Protein AF-A0A4P9X156-F1 (afdb_monomer_lite)

Foldseek 3Di:
DAEDADPLPDDPVNLVVCVVQQAAEEEEQEDPVVCVVRPDDHDPNHDYDDQHQDDPPPDPPPVVVCVLCVLVVPPPNSLVVNLVRSVVRCVVVLVVVVVVCVDPVVVVGPYYYYYNGRQRNVLSSVLVVCVVVVNDPVVSVVVSVVD

Structure (mmCIF, N/CA/C/O backbone):
data_AF-A0A4P9X156-F1
#
_entry.id   AF-A0A4P9X156-F1
#
loop_
_atom_site.group_PDB
_atom_site.id
_atom_site.type_symbol
_atom_site.label_atom_id
_atom_site.label_alt_id
_atom_site.label_comp_id
_atom_site.label_asym_id
_atom_site.label_entity_id
_atom_site.label_seq_id
_atom_site.pdbx_PDB_ins_code
_atom_site.Cartn_x
_atom_site.Cartn_y
_atom_site.Cartn_z
_atom_site.occupancy
_atom_site.B_iso_or_equiv
_atom_site.auth_seq_id
_atom_site.auth_comp_id
_atom_site.auth_asym_id
_atom_site.auth_atom_id
_atom_site.pdbx_PDB_model_num
ATOM 1 N N . LEU A 1 1 ? -5.522 -6.385 4.856 1.00 95.50 1 LEU A N 1
ATOM 2 C CA . LEU A 1 1 ? -4.581 -5.419 4.249 1.00 95.50 1 LEU A CA 1
ATOM 3 C C . LEU A 1 1 ? -5.257 -4.744 3.061 1.00 95.50 1 LEU A C 1
ATOM 5 O O . LEU A 1 1 ? -5.837 -5.444 2.243 1.00 95.50 1 LEU A O 1
ATOM 9 N N . TYR A 1 2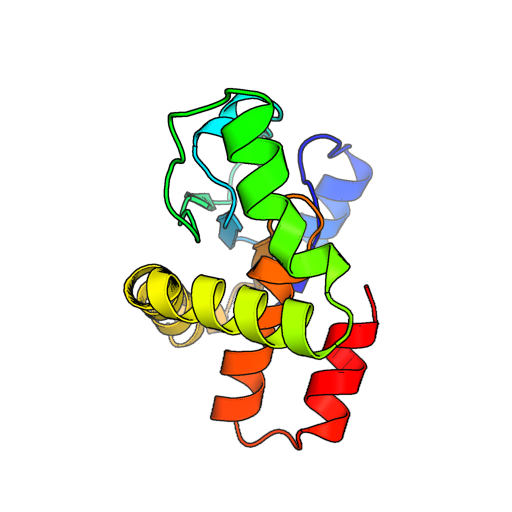 ? -5.187 -3.418 2.982 1.00 96.94 2 TYR A N 1
ATOM 10 C CA . TYR A 1 2 ? -5.667 -2.594 1.871 1.00 96.94 2 TYR A CA 1
ATOM 11 C C . TYR A 1 2 ? -4.526 -1.725 1.332 1.00 96.94 2 TYR A C 1
ATOM 13 O O . TYR A 1 2 ? -3.588 -1.409 2.065 1.00 96.94 2 TYR A O 1
ATOM 21 N N . ARG A 1 3 ? -4.625 -1.298 0.070 1.00 96.25 3 ARG A N 1
ATOM 22 C CA . ARG A 1 3 ? -3.711 -0.321 -0.533 1.00 96.25 3 ARG A CA 1
ATOM 23 C C . ARG A 1 3 ? -4.473 0.827 -1.182 1.00 96.25 3 ARG A C 1
ATOM 25 O O . ARG A 1 3 ? -5.593 0.624 -1.646 1.00 96.25 3 ARG A O 1
ATOM 32 N N . ALA A 1 4 ? -3.866 2.007 -1.223 1.00 95.38 4 ALA A N 1
ATOM 33 C CA . ALA A 1 4 ? -4.444 3.190 -1.856 1.00 95.38 4 ALA A CA 1
ATOM 34 C C . ALA A 1 4 ? -3.368 4.125 -2.431 1.00 95.38 4 ALA A C 1
ATOM 36 O O . ALA A 1 4 ? -2.172 3.956 -2.174 1.00 95.38 4 ALA A O 1
ATOM 37 N N . GLY A 1 5 ? -3.814 5.111 -3.213 1.00 94.00 5 GLY A N 1
ATOM 38 C CA . GLY A 1 5 ? -3.021 6.271 -3.616 1.00 94.00 5 GLY A CA 1
ATOM 39 C C . GLY A 1 5 ? -3.054 7.385 -2.572 1.00 94.00 5 GLY A C 1
ATOM 40 O O . GLY A 1 5 ? -3.020 7.130 -1.370 1.00 94.00 5 GLY A O 1
ATOM 41 N N . THR A 1 6 ? -3.106 8.634 -3.028 1.00 93.12 6 THR A N 1
ATOM 42 C CA . THR A 1 6 ? -3.212 9.788 -2.131 1.00 93.12 6 THR A CA 1
ATOM 43 C C . THR A 1 6 ? -4.484 9.740 -1.279 1.00 93.12 6 THR A C 1
ATOM 45 O O . THR A 1 6 ? -5.538 9.298 -1.731 1.00 93.12 6 THR A O 1
ATOM 48 N N . LEU A 1 7 ? -4.372 10.232 -0.046 1.00 95.88 7 LEU A N 1
ATOM 49 C CA . LEU A 1 7 ? -5.482 10.406 0.894 1.00 95.88 7 LEU A CA 1
ATOM 50 C C . LEU A 1 7 ? -5.800 11.892 1.139 1.00 95.88 7 LEU A C 1
ATOM 52 O O . LEU A 1 7 ? -6.593 12.229 2.011 1.00 95.88 7 LEU A O 1
ATOM 56 N N . SER A 1 8 ? -5.171 12.801 0.394 1.00 93.94 8 SER A N 1
ATOM 57 C CA . SER A 1 8 ? -5.363 14.250 0.561 1.00 93.94 8 SER A CA 1
ATOM 58 C C . SER A 1 8 ? -6.745 14.738 0.142 1.00 93.94 8 SER A C 1
ATOM 60 O O . SER A 1 8 ? -7.207 15.749 0.658 1.00 93.94 8 SER A O 1
ATOM 62 N N . ASP A 1 9 ? -7.420 13.982 -0.723 1.00 92.31 9 ASP A N 1
ATOM 63 C CA . ASP A 1 9 ? -8.744 14.310 -1.255 1.00 92.31 9 ASP A CA 1
ATOM 64 C C . ASP A 1 9 ? -9.846 13.448 -0.603 1.00 92.31 9 ASP A C 1
ATOM 66 O O . ASP A 1 9 ? -10.871 13.135 -1.212 1.00 92.31 9 ASP A O 1
ATOM 70 N N . LEU A 1 10 ? -9.621 13.000 0.640 1.00 93.81 10 LEU A N 1
ATOM 71 C CA . LEU A 1 10 ? -10.620 12.251 1.402 1.00 93.81 10 LEU A CA 1
ATOM 72 C C . LEU A 1 10 ? -11.861 13.115 1.653 1.00 93.81 10 LEU A C 1
ATOM 74 O O . LEU A 1 10 ? -11.779 14.233 2.156 1.00 93.81 10 LEU A O 1
ATOM 78 N N . ASP A 1 11 ? -13.024 12.540 1.362 1.00 94.44 11 ASP A N 1
ATOM 79 C CA . ASP A 1 11 ? -14.327 13.148 1.594 1.00 94.44 11 ASP A CA 1
ATOM 80 C C . ASP A 1 11 ? -15.104 12.312 2.635 1.00 94.44 11 ASP A C 1
ATOM 82 O O . ASP A 1 11 ? -14.649 11.234 3.046 1.00 94.44 11 ASP A O 1
ATOM 86 N N . PRO A 1 12 ? -16.282 12.764 3.096 1.00 95.19 12 PRO A N 1
ATOM 87 C CA . PRO A 1 12 ? -17.065 12.012 4.073 1.00 95.19 12 PRO A CA 1
ATOM 88 C C . PRO A 1 12 ? -17.437 10.584 3.637 1.00 95.19 12 PRO A C 1
ATOM 90 O O . PRO A 1 12 ? -17.512 9.694 4.488 1.00 95.19 12 PRO A O 1
ATOM 93 N N . ALA A 1 13 ? -17.644 10.337 2.340 1.00 95.31 13 ALA A N 1
ATOM 94 C CA . ALA A 1 13 ? -17.962 9.011 1.817 1.00 95.31 13 ALA A CA 1
ATOM 95 C C . ALA A 1 13 ? -16.731 8.092 1.852 1.00 95.31 13 ALA A C 1
ATOM 97 O O . ALA A 1 13 ? -16.834 6.940 2.286 1.00 95.31 13 ALA A O 1
ATOM 98 N N . HIS A 1 14 ? -15.553 8.608 1.495 1.00 94.75 14 HIS A N 1
ATOM 99 C CA . HIS A 1 14 ? -14.283 7.902 1.640 1.00 94.75 14 HIS A CA 1
ATOM 100 C C . HIS A 1 14 ? -14.015 7.536 3.106 1.00 94.75 14 HIS A C 1
ATOM 102 O O . HIS A 1 14 ? -13.684 6.390 3.413 1.00 94.75 14 HIS A O 1
ATOM 108 N N . LEU A 1 15 ? -14.236 8.463 4.042 1.00 94.25 15 LEU A N 1
ATOM 109 C CA . LEU A 1 15 ? -14.063 8.197 5.474 1.00 94.25 15 LEU A CA 1
ATOM 110 C C . LEU A 1 15 ? -15.037 7.133 5.998 1.00 94.25 15 LEU A C 1
ATOM 112 O O . LEU A 1 15 ? -14.650 6.272 6.791 1.00 94.25 15 LEU A O 1
ATOM 116 N N . ALA A 1 16 ? -16.294 7.155 5.545 1.00 94.50 16 ALA A N 1
ATOM 117 C CA . ALA A 1 16 ? -17.263 6.109 5.865 1.00 94.50 16 ALA A CA 1
ATOM 118 C C . ALA A 1 16 ? -16.810 4.739 5.329 1.00 94.50 16 ALA A C 1
ATOM 120 O O . ALA A 1 16 ? -16.942 3.728 6.019 1.00 94.50 16 ALA A O 1
ATOM 121 N N . HIS A 1 17 ? -16.211 4.709 4.138 1.00 94.50 17 HIS A N 1
ATOM 122 C CA . HIS A 1 17 ? -15.682 3.495 3.525 1.00 94.50 17 HIS A CA 1
ATOM 123 C C . HIS A 1 17 ? -14.506 2.894 4.306 1.00 94.50 17 HIS A C 1
ATOM 125 O O . HIS A 1 17 ? -14.452 1.671 4.475 1.00 94.50 17 HIS A O 1
ATOM 131 N N . LEU A 1 18 ? -13.596 3.740 4.808 1.00 95.62 18 LEU A N 1
ATOM 132 C CA . LEU A 1 18 ? -12.489 3.319 5.671 1.00 95.62 18 LEU A CA 1
ATOM 133 C C . LEU A 1 18 ? -13.009 2.720 6.985 1.00 95.62 18 LEU A C 1
ATOM 135 O O . LEU A 1 18 ? -12.615 1.614 7.357 1.00 95.62 18 LEU A O 1
ATOM 139 N N . ARG A 1 19 ? -13.964 3.398 7.639 1.00 95.00 19 ARG A N 1
ATOM 140 C CA . ARG A 1 19 ? -14.601 2.909 8.875 1.00 95.00 19 ARG A CA 1
ATOM 141 C C . ARG A 1 19 ? -15.321 1.582 8.672 1.00 95.00 19 ARG A C 1
ATOM 143 O O . ARG A 1 19 ? -15.147 0.667 9.466 1.00 95.00 19 ARG A O 1
ATOM 150 N N . HIS A 1 20 ? -16.097 1.452 7.596 1.00 95.62 20 HIS A N 1
ATOM 151 C CA . HIS A 1 20 ? -16.838 0.225 7.298 1.00 95.62 20 HIS A CA 1
ATOM 152 C C . HIS A 1 20 ? -15.917 -0.990 7.099 1.00 95.62 20 HIS A C 1
ATOM 154 O O . HIS A 1 20 ? -16.293 -2.112 7.421 1.00 95.62 20 HIS A O 1
ATOM 160 N N . ARG A 1 21 ? -14.692 -0.770 6.607 1.00 95.75 21 ARG A N 1
ATOM 161 C CA . ARG A 1 21 ? -13.661 -1.809 6.451 1.00 95.75 21 ARG A CA 1
ATOM 162 C C . ARG A 1 21 ? -12.855 -2.073 7.715 1.00 95.75 21 ARG A C 1
ATOM 164 O O . ARG A 1 21 ? -11.915 -2.863 7.656 1.00 95.75 21 ARG A O 1
ATOM 171 N N . ASN A 1 22 ? -13.206 -1.417 8.822 1.00 96.25 22 ASN A N 1
ATOM 172 C CA . ASN A 1 22 ? -12.467 -1.463 10.075 1.00 96.25 22 ASN A CA 1
ATOM 173 C C . ASN A 1 22 ? -10.988 -1.070 9.888 1.00 96.25 22 ASN A C 1
ATOM 175 O O . ASN A 1 22 ? -10.099 -1.652 10.506 1.00 96.25 22 ASN A O 1
ATOM 179 N N . ILE A 1 23 ? -10.710 -0.125 8.977 1.00 97.62 23 ILE A N 1
ATOM 180 C CA . ILE A 1 23 ? -9.351 0.380 8.762 1.00 97.62 23 ILE A CA 1
ATOM 181 C C . ILE A 1 23 ? -9.007 1.299 9.927 1.00 97.62 23 ILE A C 1
ATOM 183 O O . ILE A 1 23 ? -9.607 2.359 10.073 1.00 97.62 23 ILE A O 1
ATOM 187 N N . VAL A 1 24 ? -8.042 0.875 10.738 1.00 97.81 24 VAL A N 1
ATOM 188 C CA . VAL A 1 24 ? -7.578 1.599 11.930 1.00 97.81 24 VAL A CA 1
ATOM 189 C C . VAL A 1 24 ? -6.175 2.141 11.707 1.00 97.81 24 VAL A C 1
ATOM 191 O O . VAL A 1 24 ? -5.895 3.277 12.073 1.00 97.81 24 VAL A O 1
ATOM 194 N N . HIS A 1 25 ? -5.300 1.379 11.051 1.00 98.00 25 HIS A N 1
ATOM 195 C CA . HIS A 1 25 ? -3.910 1.780 10.843 1.00 98.00 25 HIS A CA 1
ATOM 196 C C . HIS A 1 25 ? -3.652 2.160 9.389 1.00 98.00 25 HIS A C 1
ATOM 198 O O . HIS A 1 25 ? -3.909 1.374 8.475 1.00 98.00 25 HIS A O 1
ATOM 204 N N . VAL A 1 26 ? -3.109 3.356 9.180 1.00 97.88 26 VAL A N 1
ATOM 205 C CA . VAL A 1 26 ? -2.745 3.890 7.866 1.00 97.88 26 VAL A CA 1
ATOM 206 C C . VAL A 1 26 ? -1.238 4.096 7.818 1.00 97.88 26 VAL A C 1
ATOM 208 O O . VAL A 1 26 ? -0.705 4.928 8.539 1.00 97.88 26 VAL A O 1
ATOM 211 N N . PHE A 1 27 ? -0.545 3.349 6.968 1.00 97.56 27 PHE A N 1
ATOM 212 C CA . PHE A 1 27 ? 0.894 3.466 6.756 1.00 97.56 27 PHE A CA 1
ATOM 213 C C . PHE A 1 27 ? 1.171 4.353 5.543 1.00 97.56 27 PHE A C 1
ATOM 215 O O . PHE A 1 27 ? 0.847 3.987 4.408 1.00 97.56 27 PHE A O 1
ATOM 222 N N . ASP A 1 28 ? 1.766 5.517 5.792 1.00 96.69 28 ASP A N 1
ATOM 223 C CA . ASP A 1 28 ? 2.107 6.510 4.775 1.00 96.69 28 ASP A CA 1
ATOM 224 C C . ASP A 1 28 ? 3.580 6.377 4.379 1.00 96.69 28 ASP A C 1
ATOM 226 O O . ASP A 1 28 ? 4.476 6.702 5.159 1.00 96.69 28 ASP A O 1
ATOM 230 N N . LEU A 1 29 ? 3.823 5.898 3.156 1.00 94.94 29 LEU A N 1
ATOM 231 C CA . LEU A 1 29 ? 5.164 5.694 2.598 1.00 94.94 29 LEU A CA 1
ATOM 232 C C . LEU A 1 29 ? 5.728 6.941 1.899 1.00 94.94 29 LEU A C 1
ATOM 234 O O . LEU A 1 29 ? 6.796 6.880 1.277 1.00 94.94 29 LEU A O 1
ATOM 238 N N . ARG A 1 30 ? 4.988 8.054 1.900 1.00 93.25 30 ARG A N 1
ATOM 239 C CA . ARG A 1 30 ? 5.413 9.305 1.268 1.00 93.25 30 ARG A CA 1
ATOM 240 C C . ARG A 1 30 ? 6.586 9.925 2.025 1.00 93.25 30 ARG A C 1
ATOM 242 O O . ARG A 1 30 ? 6.709 9.779 3.235 1.00 93.25 30 ARG A O 1
ATOM 249 N N . SER A 1 31 ? 7.432 10.662 1.313 1.00 89.25 31 SER A N 1
ATOM 250 C CA . SER A 1 31 ? 8.449 11.520 1.940 1.00 89.25 31 SER A CA 1
ATOM 251 C C . SER A 1 31 ? 7.793 12.603 2.804 1.00 89.25 31 SER A C 1
ATOM 253 O O . SER A 1 31 ? 6.643 12.986 2.554 1.00 89.25 31 SER A O 1
ATOM 255 N N . ALA A 1 32 ? 8.523 13.166 3.772 1.00 88.94 32 ALA A N 1
ATOM 256 C CA . ALA A 1 32 ? 8.012 14.277 4.584 1.00 88.94 32 ALA A CA 1
ATOM 257 C C . ALA A 1 32 ? 7.574 15.468 3.707 1.00 88.94 32 ALA A C 1
ATOM 259 O O . ALA A 1 32 ? 6.569 16.134 3.973 1.00 88.94 32 ALA A O 1
ATOM 260 N N . ARG A 1 33 ? 8.278 15.687 2.590 1.00 84.81 33 ARG A N 1
ATOM 261 C CA . ARG A 1 33 ? 7.939 16.698 1.580 1.00 84.81 33 ARG A CA 1
ATOM 262 C C . ARG A 1 33 ? 6.580 16.458 0.928 1.00 84.81 33 ARG A C 1
ATOM 264 O O . ARG A 1 33 ? 5.789 17.390 0.783 1.00 84.81 33 ARG A O 1
ATOM 271 N N . GLU A 1 34 ? 6.311 15.231 0.497 1.00 90.19 34 GLU A N 1
ATOM 272 C CA . GLU A 1 34 ? 5.034 14.873 -0.124 1.00 90.19 34 GLU A CA 1
ATOM 273 C C . GLU A 1 34 ? 3.869 15.023 0.858 1.00 90.19 34 GLU A C 1
ATOM 275 O O . GLU A 1 34 ? 2.827 15.550 0.466 1.00 90.19 34 GLU A O 1
ATOM 280 N N . VAL A 1 35 ? 4.070 14.643 2.127 1.00 92.81 35 VAL A N 1
ATOM 281 C CA . VAL A 1 35 ? 3.091 14.854 3.206 1.00 92.81 35 VAL A CA 1
ATOM 282 C C . VAL A 1 35 ? 2.816 16.344 3.409 1.00 92.81 35 VAL A C 1
ATOM 284 O O . VAL A 1 35 ? 1.659 16.749 3.460 1.00 92.81 35 VAL A O 1
ATOM 287 N N . LYS A 1 36 ? 3.858 17.187 3.453 1.00 91.25 36 LYS A N 1
ATOM 288 C CA . LYS A 1 36 ? 3.705 18.643 3.607 1.00 91.25 36 LYS A CA 1
ATOM 289 C C . LYS A 1 36 ? 2.969 19.289 2.430 1.00 91.25 36 LYS A C 1
ATOM 291 O O . LYS A 1 36 ? 2.192 20.216 2.633 1.00 91.25 36 LYS A O 1
ATOM 296 N N . ARG A 1 37 ? 3.224 18.827 1.201 1.00 90.56 37 ARG A N 1
ATOM 297 C CA . ARG A 1 37 ? 2.583 19.359 -0.015 1.00 90.56 37 ARG A CA 1
ATOM 298 C C . ARG A 1 37 ? 1.108 18.970 -0.112 1.00 90.56 37 ARG A C 1
ATOM 300 O O . ARG A 1 37 ? 0.318 19.746 -0.634 1.00 90.56 37 ARG A O 1
ATOM 307 N N . ALA A 1 38 ? 0.766 17.771 0.343 1.00 93.25 38 ALA A N 1
ATOM 308 C CA . ALA A 1 38 ? -0.579 17.225 0.268 1.00 93.25 38 ALA A CA 1
ATOM 309 C C . ALA A 1 38 ? -0.906 16.521 1.601 1.00 93.25 38 ALA A C 1
ATOM 311 O O . ALA A 1 38 ? -0.813 15.290 1.704 1.00 93.25 38 ALA A O 1
ATOM 312 N N . PRO A 1 39 ? -1.233 17.282 2.659 1.00 95.50 39 PRO A N 1
ATOM 313 C CA . PRO A 1 39 ? -1.583 16.698 3.946 1.00 95.50 39 PRO A CA 1
ATOM 314 C C . PRO A 1 39 ? -2.943 15.996 3.866 1.00 95.50 39 PRO A C 1
ATOM 316 O O . PRO A 1 39 ? -3.713 16.204 2.930 1.00 95.50 39 PRO A O 1
ATOM 319 N N . TYR A 1 40 ? -3.235 15.154 4.850 1.00 95.75 40 TYR A N 1
ATOM 320 C CA . TYR A 1 40 ? -4.574 14.624 5.090 1.00 95.75 40 TYR A CA 1
ATOM 321 C C . TYR A 1 40 ? -4.807 14.504 6.592 1.00 95.75 40 TYR A C 1
ATOM 323 O O . TYR A 1 40 ? -3.871 14.578 7.391 1.00 95.75 40 TYR A O 1
ATOM 331 N N . THR A 1 41 ? -6.062 14.318 6.984 1.00 94.25 41 THR A N 1
ATOM 332 C CA . THR A 1 41 ? -6.439 14.095 8.380 1.00 94.25 41 THR A CA 1
ATOM 333 C C . THR A 1 41 ? -7.291 12.844 8.468 1.00 94.25 41 THR A C 1
ATOM 335 O O . THR A 1 41 ? -8.172 12.624 7.639 1.00 94.25 41 THR A O 1
ATOM 338 N N . LEU A 1 42 ? -7.010 12.017 9.471 1.00 94.12 42 LEU A N 1
ATOM 339 C CA . LEU A 1 42 ? -7.814 10.845 9.780 1.00 94.12 42 LEU A CA 1
ATOM 340 C C . LEU A 1 42 ? -8.778 11.165 10.924 1.00 94.12 42 LEU A C 1
ATOM 342 O O . LEU A 1 42 ? -8.452 11.976 11.793 1.00 94.12 42 LEU A O 1
ATOM 346 N N . PRO A 1 43 ? -9.970 10.554 10.931 1.00 91.56 43 PRO A N 1
ATOM 347 C CA . PRO A 1 43 ? -10.895 10.692 12.040 1.00 91.56 43 PRO A CA 1
ATOM 348 C C . PRO A 1 43 ? -10.357 10.020 13.308 1.00 91.56 43 PRO A C 1
ATOM 350 O O . PRO A 1 43 ? -9.469 9.170 13.259 1.00 91.56 43 PRO A O 1
ATOM 353 N N . GLU A 1 44 ? -10.968 10.358 14.441 1.00 92.94 44 GLU A N 1
ATOM 354 C CA . GLU A 1 44 ? -10.717 9.684 15.714 1.00 92.94 44 GLU A CA 1
ATOM 355 C C . GLU A 1 44 ? -10.878 8.159 15.592 1.00 92.94 44 GLU A C 1
ATOM 357 O O . GLU A 1 44 ? -11.757 7.662 14.879 1.00 92.94 44 GLU A O 1
ATOM 362 N N . GLY A 1 45 ? -10.001 7.427 16.282 1.00 92.88 45 GLY A N 1
ATOM 363 C CA . GLY A 1 45 ? -9.933 5.968 16.233 1.00 92.88 45 GLY A CA 1
ATOM 364 C C . GLY A 1 45 ? -9.094 5.408 15.082 1.00 92.88 45 GLY A C 1
ATOM 365 O O . GLY A 1 45 ? -8.923 4.197 15.020 1.00 92.88 45 GLY A O 1
ATOM 366 N N . MET A 1 46 ? -8.551 6.250 14.196 1.00 96.56 46 MET A N 1
ATOM 367 C CA . MET A 1 46 ? -7.560 5.849 13.192 1.00 96.56 46 MET A CA 1
ATOM 368 C C . MET A 1 46 ? -6.189 6.456 13.504 1.00 96.56 46 MET A C 1
ATOM 370 O O . MET A 1 46 ? -6.087 7.582 13.988 1.00 96.56 46 MET A O 1
ATOM 374 N N . VAL A 1 47 ? -5.126 5.719 13.189 1.00 96.44 47 VAL A N 1
ATOM 375 C CA . VAL A 1 47 ? -3.736 6.098 13.457 1.00 96.44 47 VAL A CA 1
ATOM 376 C C . VAL A 1 47 ? -2.947 6.107 12.153 1.00 96.44 47 VAL A C 1
ATOM 378 O O . VAL A 1 47 ? -2.890 5.099 11.445 1.00 96.44 47 VAL A O 1
ATOM 381 N N . ALA A 1 48 ? -2.319 7.245 11.852 1.00 96.38 48 ALA A N 1
ATOM 382 C CA . ALA A 1 48 ? -1.364 7.366 10.758 1.00 96.38 48 ALA A CA 1
ATOM 383 C C . ALA A 1 48 ? 0.055 7.052 11.256 1.00 96.38 48 ALA A C 1
ATOM 385 O O . ALA A 1 48 ? 0.553 7.693 12.180 1.00 96.38 48 ALA A O 1
ATOM 386 N N . HIS A 1 49 ? 0.712 6.099 10.605 1.00 95.94 49 HIS A N 1
ATOM 387 C CA . HIS A 1 49 ? 2.117 5.756 10.788 1.00 95.94 49 HIS A CA 1
ATOM 388 C C . HIS A 1 49 ? 2.897 6.296 9.594 1.00 95.94 49 HIS A C 1
ATOM 390 O O . HIS A 1 49 ? 2.794 5.766 8.485 1.00 95.94 49 HIS A O 1
ATOM 396 N N . HIS A 1 50 ? 3.656 7.372 9.793 1.00 94.75 50 HIS A N 1
ATOM 397 C CA . HIS A 1 50 ? 4.499 7.926 8.734 1.00 94.75 50 HIS A CA 1
ATOM 398 C C . HIS A 1 50 ? 5.822 7.160 8.673 1.00 94.75 50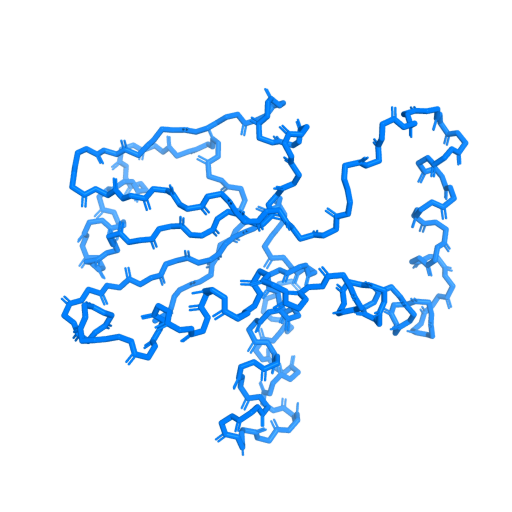 HIS A C 1
ATOM 400 O O . HIS A 1 50 ? 6.669 7.312 9.549 1.00 94.75 50 HIS A O 1
ATOM 406 N N . LEU A 1 51 ? 5.978 6.322 7.646 1.00 92.50 51 LEU A N 1
ATOM 407 C CA . LEU A 1 51 ? 7.175 5.518 7.398 1.00 92.50 51 LEU A CA 1
ATOM 408 C C . LEU A 1 51 ? 7.715 5.844 5.998 1.00 92.50 51 LEU A C 1
ATOM 410 O O . LEU A 1 51 ? 7.459 5.092 5.052 1.00 92.50 51 LEU A O 1
ATOM 414 N N . PRO A 1 52 ? 8.422 6.973 5.821 1.00 88.69 52 PRO A N 1
ATOM 415 C CA . PRO A 1 52 ? 8.902 7.382 4.509 1.00 88.69 52 PRO A CA 1
ATOM 416 C C . PRO A 1 52 ? 9.741 6.269 3.872 1.00 88.69 52 PRO A C 1
ATOM 418 O O . PRO A 1 52 ? 10.616 5.674 4.506 1.00 88.69 52 PRO A O 1
ATOM 421 N N . ASN A 1 53 ? 9.437 5.953 2.613 1.00 79.25 53 ASN A N 1
ATOM 422 C CA . ASN A 1 53 ? 10.183 4.971 1.840 1.00 79.25 53 ASN A CA 1
ATOM 423 C C . ASN A 1 53 ? 10.883 5.657 0.661 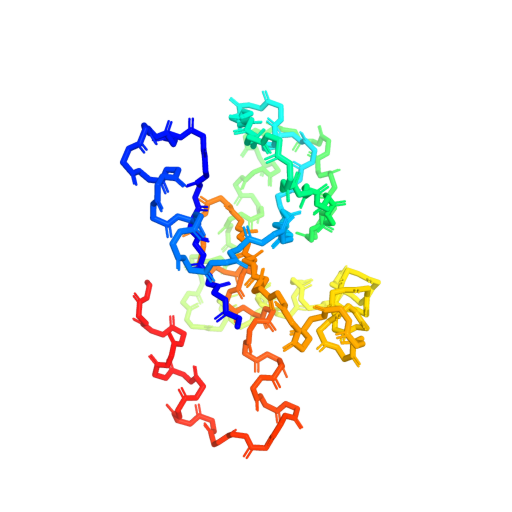1.00 79.25 53 ASN A C 1
ATOM 425 O O . ASN A 1 53 ? 10.221 6.114 -0.276 1.00 79.25 53 ASN A O 1
ATOM 429 N N . GLY A 1 54 ? 12.213 5.714 0.723 1.00 66.50 54 GLY A N 1
ATOM 430 C CA . GLY A 1 54 ? 13.043 6.597 -0.096 1.00 66.50 54 GLY A CA 1
ATOM 431 C C . GLY A 1 54 ? 13.458 7.836 0.696 1.00 66.50 54 GLY A C 1
ATOM 432 O O . GLY A 1 54 ? 12.688 8.334 1.515 1.00 66.50 54 GLY A O 1
ATOM 433 N N . GLY A 1 55 ? 14.700 8.282 0.497 1.00 59.44 55 GLY A N 1
ATOM 434 C CA . GLY A 1 55 ? 15.258 9.422 1.222 1.00 59.44 55 GLY A CA 1
ATOM 435 C C . GLY A 1 55 ? 14.460 10.707 1.002 1.00 59.44 55 GLY A C 1
ATOM 436 O O . GLY A 1 55 ? 13.797 10.882 -0.025 1.00 59.44 55 GLY A O 1
ATOM 437 N N . ASP A 1 56 ? 14.545 11.617 1.968 1.00 56.09 56 ASP A N 1
ATOM 438 C CA . ASP A 1 56 ? 14.172 13.008 1.752 1.00 56.09 56 ASP A CA 1
ATOM 439 C C . ASP A 1 56 ? 15.233 13.620 0.820 1.00 56.09 56 ASP A C 1
ATOM 441 O O . ASP A 1 56 ? 16.274 14.093 1.265 1.00 56.09 56 ASP A O 1
ATOM 445 N N . ASP A 1 57 ? 15.029 13.526 -0.498 1.00 56.75 57 ASP A N 1
ATOM 446 C CA . ASP A 1 57 ? 15.842 14.291 -1.450 1.00 56.75 57 ASP A CA 1
ATOM 447 C C . ASP A 1 57 ? 15.556 15.782 -1.215 1.00 56.75 57 ASP A C 1
ATOM 449 O O . ASP A 1 57 ? 14.542 16.324 -1.674 1.00 56.75 57 ASP A O 1
ATOM 453 N N . ASP A 1 58 ? 16.445 16.428 -0.460 1.00 55.81 58 ASP A N 1
ATOM 454 C CA . ASP A 1 58 ? 16.415 17.865 -0.173 1.00 55.81 58 ASP A CA 1
ATOM 455 C C . ASP A 1 58 ? 16.768 18.712 -1.414 1.00 55.81 58 ASP A C 1
ATOM 457 O O . ASP A 1 58 ? 16.417 19.894 -1.483 1.00 55.81 58 ASP A O 1
ATOM 461 N N . ASP A 1 59 ? 17.420 18.124 -2.428 1.00 64.06 59 ASP A N 1
ATOM 462 C CA . ASP A 1 59 ? 17.737 18.802 -3.691 1.00 64.06 59 ASP A CA 1
ATOM 463 C C . ASP A 1 59 ? 16.556 18.735 -4.671 1.00 64.06 59 ASP A C 1
ATOM 465 O O . ASP A 1 59 ? 16.299 17.739 -5.350 1.00 64.06 59 ASP A O 1
ATOM 469 N N . LEU A 1 60 ? 15.829 19.850 -4.745 1.00 61.69 60 LEU A N 1
ATOM 470 C CA . LEU A 1 60 ? 14.676 20.040 -5.625 1.00 61.69 60 LEU A CA 1
ATOM 471 C C . LEU A 1 60 ? 15.023 20.734 -6.936 1.00 61.69 60 LEU A C 1
ATOM 473 O O . LEU A 1 60 ? 14.120 21.215 -7.632 1.00 61.69 60 LEU A O 1
ATOM 477 N N . SER A 1 61 ? 16.307 20.824 -7.281 1.00 73.25 61 SER A N 1
ATOM 478 C CA . SER A 1 61 ? 16.686 21.366 -8.572 1.00 73.25 61 SER A CA 1
ATOM 479 C C . SER A 1 61 ? 15.990 20.560 -9.682 1.00 73.25 61 SER A C 1
ATOM 481 O O . SER A 1 61 ? 15.894 19.329 -9.605 1.00 73.25 61 SER A O 1
ATOM 483 N N . PRO A 1 62 ? 15.502 21.220 -10.750 1.00 73.25 62 PRO A N 1
ATOM 484 C CA . PRO A 1 62 ? 14.936 20.522 -11.904 1.00 73.25 62 PRO A CA 1
ATOM 485 C C . PRO A 1 62 ? 15.862 19.423 -12.437 1.00 73.25 62 PRO A C 1
ATOM 487 O O . PRO A 1 62 ? 15.397 18.419 -12.966 1.00 73.25 62 PRO A O 1
ATOM 490 N N . LEU A 1 63 ? 17.173 19.602 -12.252 1.00 75.69 63 LEU A N 1
ATOM 491 C CA . LEU A 1 63 ? 18.199 18.639 -12.607 1.00 75.69 63 LEU A CA 1
ATOM 492 C C . LEU A 1 63 ? 18.165 17.381 -11.726 1.00 75.69 63 LEU A C 1
ATOM 494 O O . LEU A 1 63 ? 18.127 16.286 -12.282 1.00 75.69 63 LEU A O 1
ATOM 498 N N . ALA A 1 64 ? 18.147 17.511 -10.397 1.00 70.94 64 ALA A N 1
ATOM 499 C CA . ALA A 1 64 ? 18.060 16.370 -9.481 1.00 70.94 64 ALA A CA 1
ATOM 500 C C . ALA A 1 64 ? 16.761 15.578 -9.696 1.00 70.94 64 ALA A C 1
ATOM 502 O O . ALA A 1 64 ? 16.777 14.351 -9.807 1.00 70.94 64 ALA A O 1
ATOM 503 N N . LEU A 1 65 ? 15.642 16.283 -9.889 1.00 69.81 65 LEU A N 1
ATOM 504 C CA . LEU A 1 65 ? 14.354 15.659 -10.184 1.00 69.81 65 LEU A CA 1
ATOM 505 C C . LEU A 1 65 ? 14.346 14.953 -11.550 1.00 69.81 65 LEU A C 1
ATOM 507 O O . LEU A 1 65 ? 13.850 13.836 -11.686 1.00 69.81 65 LEU A O 1
ATOM 511 N N . ALA A 1 66 ? 14.923 15.576 -12.579 1.00 74.31 66 ALA A N 1
ATOM 512 C CA . ALA A 1 66 ? 15.066 14.937 -13.882 1.00 74.31 66 ALA A CA 1
ATOM 513 C C . ALA A 1 66 ? 15.962 13.695 -13.798 1.00 74.31 66 ALA A C 1
ATOM 515 O O . ALA A 1 66 ? 15.673 12.695 -14.448 1.00 74.31 66 ALA A O 1
ATOM 516 N N . GLN A 1 67 ? 17.026 13.730 -12.992 1.00 73.44 67 GLN A N 1
ATOM 517 C CA . GLN A 1 67 ? 17.919 12.592 -12.783 1.00 73.44 67 GLN A CA 1
ATOM 518 C C . GLN A 1 67 ? 17.227 11.435 -12.058 1.00 73.44 67 GLN A C 1
ATOM 520 O O . GLN A 1 67 ? 17.377 10.294 -12.504 1.00 73.44 67 GLN A O 1
ATOM 525 N N . SER A 1 68 ? 16.439 11.712 -11.014 1.00 71.12 68 SER A N 1
ATOM 526 C CA . SER A 1 68 ? 15.699 10.677 -10.282 1.00 71.12 68 SER A CA 1
ATOM 527 C C . SER A 1 68 ? 14.616 10.029 -11.145 1.00 71.12 68 SER A C 1
ATOM 529 O O . SER A 1 68 ? 14.447 8.813 -11.098 1.00 71.12 68 SER A O 1
ATOM 531 N N . TYR A 1 69 ? 13.958 10.789 -12.030 1.00 77.12 69 TYR A N 1
ATOM 532 C CA . TYR A 1 69 ? 12.988 10.221 -12.972 1.00 77.12 69 TYR A CA 1
ATOM 533 C C . TYR A 1 69 ? 13.602 9.610 -14.236 1.00 77.12 69 TYR A C 1
ATOM 535 O O . TYR A 1 69 ? 12.961 8.784 -14.889 1.00 77.12 69 TYR A O 1
ATOM 543 N N . ARG A 1 70 ? 14.852 9.946 -14.580 1.00 82.81 70 ARG A N 1
ATOM 544 C CA . ARG A 1 70 ? 15.534 9.431 -15.782 1.00 82.81 70 ARG A CA 1
ATOM 545 C C . ARG A 1 70 ? 15.616 7.911 -15.804 1.00 82.81 70 ARG A C 1
ATOM 547 O O . ARG A 1 70 ? 15.662 7.318 -16.875 1.00 82.81 70 ARG A O 1
ATOM 554 N N . VAL A 1 71 ? 15.654 7.265 -14.642 1.00 82.94 71 VAL A N 1
ATOM 555 C CA . VAL A 1 71 ? 15.694 5.803 -14.573 1.00 82.94 71 VAL A CA 1
ATOM 556 C C . VAL A 1 71 ? 14.423 5.179 -15.168 1.00 82.94 71 VAL A C 1
ATOM 558 O O . VAL A 1 71 ? 14.516 4.174 -15.863 1.00 82.94 71 VAL A O 1
ATOM 561 N N . PHE A 1 72 ? 13.261 5.821 -15.019 1.00 83.06 72 PHE A N 1
ATOM 562 C CA . PHE A 1 72 ? 11.981 5.327 -15.536 1.00 83.06 72 PHE A CA 1
ATOM 563 C C . PHE A 1 72 ? 11.818 5.504 -17.052 1.00 83.06 72 PHE A C 1
ATOM 565 O O . PHE A 1 72 ? 10.955 4.872 -17.655 1.00 83.06 72 PHE A O 1
ATOM 572 N N . THR A 1 73 ? 12.660 6.312 -17.704 1.00 87.56 73 THR A N 1
ATOM 573 C CA . THR A 1 73 ? 12.617 6.497 -19.166 1.00 87.56 73 THR A CA 1
ATOM 574 C C . THR A 1 73 ? 13.451 5.462 -19.928 1.00 87.56 73 THR A C 1
ATOM 576 O O . THR A 1 73 ? 13.471 5.458 -21.155 1.00 87.56 73 THR A O 1
ATOM 579 N N . GLN A 1 74 ? 14.117 4.543 -19.220 1.00 89.00 74 GLN A N 1
ATOM 580 C CA . GLN A 1 74 ? 15.044 3.551 -19.786 1.00 89.00 74 GLN A CA 1
ATOM 581 C C . GLN A 1 74 ? 14.372 2.193 -20.064 1.00 89.00 74 GLN A C 1
ATOM 583 O O . GLN A 1 74 ? 15.027 1.147 -20.042 1.00 89.00 74 GLN A O 1
ATOM 588 N N . GLY A 1 75 ? 13.056 2.201 -20.295 1.00 91.12 75 GLY A N 1
ATOM 589 C CA . GLY A 1 75 ? 12.259 0.999 -20.536 1.00 91.12 75 GLY A CA 1
ATOM 590 C C . GLY A 1 75 ? 12.221 0.043 -19.333 1.00 91.12 75 GLY A C 1
ATOM 591 O O . GLY A 1 75 ? 12.511 0.455 -18.207 1.00 91.12 75 GLY A O 1
ATOM 592 N N . PRO A 1 76 ? 11.895 -1.246 -19.549 1.00 90.50 76 PRO A N 1
ATOM 593 C CA . PRO A 1 76 ? 11.711 -2.218 -18.466 1.00 90.50 76 PRO A CA 1
ATOM 594 C C . PRO A 1 76 ? 12.909 -2.338 -17.514 1.00 90.50 76 PRO A C 1
ATOM 596 O O . PRO A 1 76 ? 12.739 -2.359 -16.299 1.00 90.50 76 PRO A O 1
ATOM 599 N N . ALA A 1 77 ? 14.137 -2.329 -18.045 1.00 90.25 77 ALA A N 1
ATOM 600 C CA . ALA A 1 77 ? 15.349 -2.396 -17.226 1.00 90.25 77 ALA A CA 1
ATOM 601 C C . ALA A 1 77 ? 15.518 -1.169 -16.311 1.00 90.25 77 ALA A C 1
ATOM 603 O O . ALA A 1 77 ? 16.095 -1.271 -15.228 1.00 90.25 77 ALA A O 1
ATOM 604 N N . GLY A 1 78 ? 15.018 -0.011 -16.747 1.00 90.31 78 GLY A N 1
ATOM 605 C CA . GLY A 1 78 ? 14.933 1.197 -15.940 1.00 90.31 78 GLY A CA 1
ATOM 606 C C . GLY A 1 78 ? 14.017 1.024 -14.732 1.00 90.31 78 GLY A C 1
ATOM 607 O O . GLY A 1 78 ? 14.442 1.232 -13.599 1.00 90.31 78 GLY A O 1
ATOM 608 N N . PHE A 1 79 ? 12.799 0.533 -14.957 1.00 88.75 79 PHE A N 1
ATOM 609 C CA . PHE A 1 79 ? 11.863 0.211 -13.875 1.00 88.75 79 PHE A CA 1
ATOM 610 C C . PHE A 1 79 ? 12.446 -0.802 -12.886 1.00 88.75 79 PHE A C 1
ATOM 612 O O . PHE A 1 79 ? 12.371 -0.580 -11.680 1.00 88.75 79 PHE A O 1
ATOM 619 N N . CYS A 1 80 ? 13.109 -1.861 -13.367 1.00 90.19 80 CYS A N 1
ATOM 620 C CA . CYS A 1 80 ? 13.785 -2.816 -12.484 1.0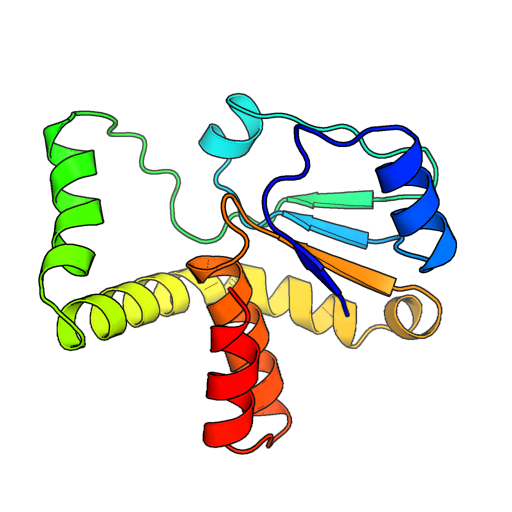0 90.19 80 CYS A CA 1
ATOM 621 C C . CYS A 1 80 ? 14.809 -2.129 -11.569 1.00 90.19 80 CYS A C 1
ATOM 623 O O . CYS A 1 80 ? 14.800 -2.370 -10.364 1.00 90.19 80 CYS A O 1
ATOM 625 N N . ARG A 1 81 ? 15.653 -1.238 -12.110 1.00 89.38 81 ARG A N 1
ATOM 626 C CA . ARG A 1 81 ? 16.618 -0.470 -11.305 1.00 89.38 81 ARG A CA 1
ATOM 627 C C . ARG A 1 81 ? 15.929 0.442 -10.294 1.00 89.38 81 ARG A C 1
ATOM 629 O O . ARG A 1 81 ? 16.359 0.499 -9.147 1.00 89.38 81 ARG A O 1
ATOM 636 N N . ALA A 1 82 ? 14.856 1.117 -10.694 1.00 86.81 82 ALA A N 1
ATOM 637 C CA . ALA A 1 82 ? 14.095 1.981 -9.799 1.00 86.81 82 ALA A CA 1
ATOM 638 C C . ALA A 1 82 ? 13.485 1.197 -8.624 1.00 86.81 82 ALA A C 1
ATOM 640 O O . ALA A 1 82 ? 13.591 1.612 -7.471 1.00 86.81 82 ALA A O 1
ATOM 641 N N . TYR A 1 83 ? 12.903 0.024 -8.891 1.00 89.75 83 TYR A N 1
ATOM 642 C CA . TYR A 1 83 ? 12.356 -0.840 -7.844 1.00 89.75 83 TYR A CA 1
ATOM 643 C C . TYR A 1 83 ? 13.444 -1.431 -6.945 1.00 89.75 83 TYR A C 1
ATOM 645 O O . TYR A 1 83 ? 13.249 -1.501 -5.733 1.00 89.75 83 TYR A O 1
ATOM 653 N N . GLN A 1 84 ? 14.616 -1.771 -7.491 1.00 88.62 84 GLN A N 1
ATOM 654 C CA . GLN A 1 84 ? 15.779 -2.166 -6.688 1.00 88.62 84 GLN A CA 1
ATOM 655 C C . GLN A 1 84 ? 16.242 -1.042 -5.751 1.00 88.62 84 GLN A C 1
ATOM 657 O O . GLN A 1 84 ? 16.556 -1.308 -4.594 1.00 88.62 84 GLN A O 1
ATOM 662 N N . GLN A 1 85 ? 16.247 0.211 -6.216 1.00 85.75 85 GLN A N 1
ATOM 663 C CA . GLN A 1 85 ? 16.589 1.370 -5.385 1.00 85.75 85 GLN A CA 1
ATOM 664 C C . GLN A 1 85 ? 15.563 1.601 -4.273 1.00 85.75 85 GLN A C 1
ATOM 666 O O . GLN A 1 85 ? 15.955 1.797 -3.125 1.00 85.75 85 GLN A O 1
ATOM 671 N N . ILE A 1 86 ? 14.263 1.515 -4.587 1.00 85.81 86 ILE A N 1
ATOM 672 C CA . ILE A 1 86 ? 13.200 1.569 -3.574 1.00 85.81 86 ILE A CA 1
ATOM 673 C C . ILE A 1 86 ? 13.469 0.505 -2.506 1.00 85.81 86 ILE A C 1
ATOM 675 O O . ILE A 1 86 ? 13.575 0.842 -1.328 1.00 85.81 86 ILE A O 1
ATOM 679 N N . LEU A 1 87 ? 13.654 -0.756 -2.911 1.00 87.38 87 LEU A N 1
ATOM 680 C CA . LEU A 1 87 ? 13.911 -1.870 -1.994 1.00 87.38 87 LEU A CA 1
ATOM 681 C C . LEU A 1 87 ? 15.141 -1.647 -1.112 1.00 87.38 87 LEU A C 1
ATOM 683 O O . LEU A 1 87 ? 15.068 -1.896 0.091 1.00 87.38 87 LEU A O 1
ATOM 687 N N . ALA A 1 88 ? 16.239 -1.144 -1.679 1.00 86.12 88 ALA A N 1
ATOM 688 C CA . ALA A 1 88 ? 17.483 -0.910 -0.948 1.00 86.12 88 ALA A CA 1
ATOM 689 C C . ALA A 1 88 ? 17.301 0.059 0.236 1.00 86.12 88 ALA A C 1
ATOM 691 O O . ALA A 1 88 ? 17.942 -0.105 1.273 1.00 86.12 88 ALA A O 1
ATOM 692 N N . CYS A 1 89 ? 16.394 1.029 0.107 1.00 81.69 89 CYS A N 1
ATOM 693 C CA . CYS A 1 89 ? 16.078 2.005 1.151 1.00 81.69 89 CYS A CA 1
ATOM 694 C C . CYS A 1 89 ? 14.888 1.599 2.040 1.00 81.69 89 CYS A C 1
ATOM 696 O O . CYS A 1 89 ? 14.620 2.266 3.035 1.00 81.69 89 CYS A O 1
ATOM 698 N N . SER A 1 90 ? 14.170 0.521 1.708 1.00 84.88 90 SER A N 1
ATOM 699 C CA . SER A 1 90 ? 12.895 0.179 2.354 1.00 84.88 90 SER A CA 1
ATOM 700 C C . SER A 1 90 ? 13.041 -0.607 3.665 1.00 84.88 90 SER A C 1
ATOM 702 O O . SER A 1 90 ? 12.053 -0.778 4.371 1.00 84.88 90 SER A O 1
ATOM 704 N N . GLY A 1 91 ? 14.229 -1.125 3.999 1.00 87.69 91 GLY A N 1
ATOM 705 C CA . GLY A 1 91 ? 14.420 -2.142 5.049 1.00 87.69 91 GLY A CA 1
ATOM 706 C C . GLY A 1 91 ? 13.736 -1.843 6.397 1.00 87.69 91 GLY A C 1
ATOM 707 O O . GLY A 1 91 ? 12.886 -2.631 6.816 1.00 87.69 91 GLY A O 1
ATOM 708 N N . PRO A 1 92 ? 14.058 -0.725 7.078 1.00 89.50 92 PRO A N 1
ATOM 709 C CA . PRO A 1 92 ? 13.421 -0.356 8.346 1.00 89.50 92 PRO A CA 1
ATOM 710 C C . PRO A 1 92 ? 11.904 -0.156 8.224 1.00 89.50 92 PRO A C 1
ATOM 712 O O . PRO A 1 92 ? 11.151 -0.698 9.028 1.00 89.50 92 PRO A O 1
ATOM 715 N N . THR A 1 93 ? 11.461 0.544 7.178 1.00 90.75 93 THR A N 1
ATOM 716 C CA . THR A 1 93 ? 10.044 0.806 6.892 1.00 90.75 93 THR A CA 1
ATOM 717 C C . THR A 1 93 ? 9.248 -0.484 6.695 1.00 90.75 93 THR A C 1
ATOM 719 O O . THR A 1 93 ? 8.186 -0.655 7.292 1.00 90.75 93 THR A O 1
ATOM 722 N N . LEU A 1 94 ? 9.764 -1.424 5.897 1.00 91.56 94 LEU A N 1
ATOM 723 C CA . LEU A 1 94 ? 9.113 -2.716 5.673 1.00 91.56 94 LEU A CA 1
ATOM 724 C C . LEU A 1 94 ? 9.110 -3.567 6.935 1.00 91.56 94 LEU A C 1
ATOM 726 O O . LEU A 1 94 ? 8.102 -4.204 7.215 1.00 91.56 94 LEU A O 1
ATOM 730 N N . ARG A 1 95 ? 10.198 -3.561 7.715 1.00 93.75 95 ARG A N 1
ATOM 731 C CA . ARG A 1 95 ? 10.241 -4.262 9.002 1.00 93.75 95 ARG A CA 1
ATOM 732 C C . ARG A 1 95 ? 9.111 -3.780 9.907 1.00 93.75 95 ARG A C 1
ATOM 734 O O . ARG A 1 95 ? 8.338 -4.607 10.372 1.00 93.75 95 ARG A O 1
ATOM 741 N N . ASP A 1 96 ? 9.001 -2.477 10.145 1.00 94.44 96 ASP A N 1
ATOM 742 C CA . ASP A 1 96 ? 8.023 -1.943 11.098 1.00 94.44 96 ASP A CA 1
ATOM 743 C C . ASP A 1 96 ? 6.585 -2.193 10.612 1.00 94.44 96 ASP A C 1
ATOM 745 O O . ASP A 1 96 ? 5.726 -2.626 11.383 1.00 94.44 96 ASP A O 1
ATOM 749 N N . PHE A 1 97 ? 6.343 -2.042 9.305 1.00 95.94 97 PHE A N 1
ATOM 750 C CA . PHE A 1 97 ? 5.065 -2.378 8.683 1.00 95.94 97 PHE A CA 1
ATOM 751 C C . PHE A 1 97 ? 4.712 -3.871 8.800 1.00 95.94 97 PHE A C 1
ATOM 753 O O . PHE A 1 97 ? 3.610 -4.214 9.226 1.00 95.94 97 PHE A O 1
ATOM 760 N N . TYR A 1 98 ? 5.630 -4.782 8.469 1.00 96.44 98 TYR A N 1
ATOM 761 C CA . TYR A 1 98 ? 5.370 -6.224 8.534 1.00 96.44 98 TYR A CA 1
ATOM 762 C C . TYR A 1 98 ? 5.247 -6.734 9.970 1.00 96.44 98 TYR A C 1
ATOM 764 O O . TYR A 1 98 ? 4.418 -7.603 10.232 1.00 96.44 98 TYR A O 1
ATOM 772 N N . MET A 1 99 ? 6.006 -6.170 10.914 1.00 96.62 99 MET A N 1
ATOM 773 C CA . MET A 1 99 ? 5.851 -6.479 12.337 1.00 96.62 99 MET A CA 1
ATOM 774 C C . MET A 1 99 ? 4.474 -6.055 12.854 1.00 96.62 99 MET A C 1
ATOM 776 O O . MET A 1 99 ? 3.865 -6.798 13.623 1.00 96.62 99 MET A O 1
ATOM 780 N N . HIS A 1 100 ? 3.942 -4.917 12.395 1.00 96.75 100 HIS A N 1
ATOM 781 C CA . HIS A 1 100 ? 2.558 -4.547 12.683 1.00 96.75 100 HIS A CA 1
ATOM 782 C C . HIS A 1 100 ? 1.568 -5.547 12.074 1.00 96.75 100 HIS A C 1
ATOM 784 O O . HIS A 1 100 ? 0.685 -6.019 12.785 1.00 96.75 100 HIS A O 1
ATOM 790 N N . LEU A 1 101 ? 1.730 -5.932 10.802 1.00 96.88 101 LEU A N 1
ATOM 791 C CA . LEU A 1 101 ? 0.843 -6.918 10.166 1.00 96.88 101 LEU A CA 1
ATOM 792 C C . LEU A 1 101 ? 0.855 -8.288 10.865 1.00 96.88 101 LEU A C 1
ATOM 794 O O . LEU A 1 101 ? -0.149 -8.992 10.832 1.00 96.88 101 LEU A O 1
ATOM 798 N N . ALA A 1 102 ? 1.969 -8.661 11.496 1.00 96.25 102 ALA A N 1
ATOM 799 C CA . ALA A 1 102 ? 2.099 -9.890 12.275 1.00 96.25 102 ALA A CA 1
ATOM 800 C C . ALA A 1 102 ? 1.596 -9.762 13.729 1.00 96.25 102 ALA A C 1
ATOM 802 O O . ALA A 1 102 ? 1.601 -10.746 14.471 1.00 96.25 102 ALA A O 1
ATOM 803 N N . SER A 1 103 ? 1.193 -8.566 14.165 1.00 96.50 103 SER A N 1
ATOM 804 C CA . SER A 1 103 ? 0.757 -8.317 15.540 1.00 96.50 103 SER A CA 1
ATOM 805 C C . SER A 1 103 ? -0.683 -8.797 15.796 1.00 96.50 103 SER A C 1
ATOM 807 O O . SER A 1 103 ? -1.502 -8.821 14.874 1.00 96.50 103 SER A O 1
ATOM 809 N N . PRO A 1 104 ? -1.051 -9.110 17.055 1.00 95.06 104 PRO A N 1
ATOM 810 C CA . PRO A 1 104 ? -2.434 -9.442 17.412 1.00 95.06 104 PRO A CA 1
ATOM 811 C C . PRO A 1 104 ? -3.446 -8.334 17.083 1.00 95.06 104 PRO A C 1
ATOM 813 O O . PRO A 1 104 ? -4.606 -8.623 16.810 1.00 95.06 104 PRO A O 1
ATOM 816 N N . GLU A 1 105 ? -3.017 -7.070 17.088 1.00 92.31 105 GLU A N 1
ATOM 817 C CA . GLU A 1 105 ? -3.866 -5.919 16.759 1.00 92.31 105 GLU A CA 1
ATOM 818 C C . GLU A 1 105 ? -4.293 -5.925 15.283 1.00 92.31 105 GLU A C 1
ATOM 820 O O . GLU A 1 105 ? -5.451 -5.653 14.961 1.00 92.31 105 GLU A O 1
ATOM 825 N N . ALA A 1 106 ? -3.398 -6.329 14.378 1.00 93.06 106 ALA A N 1
ATOM 826 C CA . ALA A 1 106 ? -3.717 -6.476 12.959 1.00 93.06 106 ALA A CA 1
ATOM 827 C C . ALA A 1 106 ? -4.656 -7.665 12.666 1.00 93.06 106 ALA A C 1
ATOM 829 O O . ALA A 1 106 ? -5.173 -7.778 11.556 1.00 93.06 106 ALA A O 1
ATOM 830 N N . ALA A 1 107 ? -4.908 -8.545 13.645 1.00 91.88 107 ALA A N 1
ATOM 831 C CA . ALA A 1 107 ? -5.894 -9.619 13.514 1.00 91.88 107 ALA A CA 1
ATOM 832 C C . ALA A 1 107 ? -7.334 -9.142 13.776 1.00 91.88 107 ALA A C 1
ATOM 834 O O . ALA A 1 107 ? -8.283 -9.769 13.306 1.00 91.88 107 ALA A O 1
ATOM 835 N N . THR A 1 108 ? -7.510 -8.048 14.522 1.00 93.94 108 THR A N 1
ATOM 836 C CA . THR A 1 108 ? -8.828 -7.494 14.882 1.00 93.94 108 THR A CA 1
ATOM 837 C C . THR A 1 108 ? -9.139 -6.176 14.179 1.00 93.94 108 THR A C 1
ATOM 839 O O . THR A 1 108 ? -10.278 -5.710 14.234 1.00 93.94 108 THR A O 1
ATOM 842 N N . THR A 1 109 ? -8.161 -5.593 13.486 1.00 96.12 109 THR A N 1
ATOM 843 C CA . THR A 1 109 ? -8.281 -4.349 12.721 1.00 96.12 109 THR A CA 1
ATOM 844 C C . THR A 1 109 ? -7.774 -4.532 11.293 1.00 96.12 109 THR A C 1
ATOM 846 O O . THR A 1 109 ? -7.126 -5.522 10.963 1.00 96.12 109 THR A O 1
ATOM 849 N N . ALA A 1 110 ? -8.079 -3.583 10.409 1.00 97.12 110 ALA A N 1
ATOM 850 C CA . ALA A 1 110 ? -7.508 -3.545 9.073 1.00 97.12 110 ALA A CA 1
ATOM 851 C C . ALA A 1 110 ? -6.440 -2.454 8.938 1.00 97.12 110 ALA A C 1
ATOM 853 O O . ALA A 1 110 ? -6.565 -1.336 9.444 1.00 97.12 110 ALA A O 1
ATOM 854 N N . THR A 1 111 ? -5.413 -2.783 8.161 1.00 98.00 111 THR A N 1
ATOM 855 C CA . THR A 1 111 ? -4.317 -1.883 7.805 1.00 98.00 111 THR A CA 1
ATOM 856 C C . THR A 1 111 ? -4.455 -1.424 6.357 1.00 98.00 111 THR A C 1
ATOM 858 O O . THR A 1 111 ? -4.708 -2.250 5.473 1.00 98.00 111 THR A O 1
ATOM 861 N N . LEU A 1 112 ? -4.247 -0.133 6.105 1.00 97.94 112 LEU A N 1
ATOM 862 C CA . LEU A 1 112 ? -4.107 0.462 4.779 1.00 97.94 112 LEU A CA 1
ATOM 863 C C . LEU A 1 112 ? -2.675 0.966 4.597 1.00 97.94 112 LEU A C 1
ATOM 865 O O . LEU A 1 112 ? -2.147 1.639 5.472 1.00 97.94 112 LEU A O 1
ATOM 869 N N . VAL A 1 113 ? -2.052 0.670 3.460 1.00 97.81 113 VAL A N 1
ATOM 870 C CA . VAL A 1 113 ? -0.736 1.207 3.088 1.00 97.81 113 VAL A CA 1
ATOM 871 C C . VAL A 1 113 ? -0.855 2.050 1.825 1.00 97.81 113 VAL A C 1
ATOM 873 O O . VAL A 1 113 ? -1.537 1.667 0.873 1.00 97.81 113 VAL A O 1
ATOM 876 N N . HIS A 1 114 ? -0.207 3.210 1.794 1.00 97.00 114 HIS A N 1
ATOM 877 C CA . HIS A 1 114 ? -0.309 4.108 0.651 1.00 97.00 114 HIS A CA 1
ATOM 878 C C . HIS A 1 114 ? 0.976 4.896 0.391 1.00 97.00 114 HIS A C 1
ATOM 880 O O . HIS A 1 114 ? 1.885 4.953 1.215 1.00 97.00 114 HIS A O 1
ATOM 886 N N . CYS A 1 115 ? 1.061 5.481 -0.799 1.00 94.38 115 CYS A N 1
ATOM 887 C CA . CYS A 1 115 ? 2.077 6.469 -1.146 1.00 94.38 115 CYS A CA 1
ATOM 888 C C . CYS A 1 115 ? 1.401 7.618 -1.916 1.00 94.38 115 CYS A C 1
ATOM 890 O O . CYS A 1 115 ? 0.216 7.874 -1.712 1.00 94.38 115 CYS A O 1
ATOM 892 N N . ALA A 1 116 ? 2.111 8.333 -2.794 1.00 92.50 116 ALA A N 1
ATOM 893 C CA . ALA A 1 116 ? 1.487 9.384 -3.603 1.00 92.50 116 ALA A CA 1
ATOM 894 C C . ALA A 1 116 ? 0.506 8.827 -4.650 1.00 92.50 116 ALA A C 1
ATOM 896 O O . ALA A 1 116 ? -0.645 9.246 -4.702 1.00 92.50 116 ALA A O 1
ATOM 897 N N . ALA A 1 117 ? 0.953 7.866 -5.464 1.00 91.62 117 ALA A N 1
ATOM 898 C CA . ALA A 1 117 ? 0.133 7.252 -6.515 1.00 91.62 117 ALA A CA 1
ATOM 899 C C . ALA A 1 117 ? -0.453 5.891 -6.109 1.00 91.62 117 ALA A C 1
ATOM 901 O O . ALA A 1 117 ? -1.344 5.380 -6.772 1.00 91.62 117 ALA A O 1
ATOM 902 N N . GLY A 1 118 ? 0.069 5.275 -5.044 1.00 92.19 118 GLY A N 1
ATOM 903 C CA . GLY A 1 118 ? -0.337 3.930 -4.632 1.00 92.19 118 GLY A CA 1
ATOM 904 C C . GLY A 1 118 ? 0.181 2.816 -5.540 1.00 92.19 118 GLY A C 1
ATOM 905 O O . GLY A 1 118 ? -0.276 1.685 -5.409 1.00 92.19 118 GLY A O 1
ATOM 906 N N . LYS A 1 119 ? 1.135 3.121 -6.432 1.00 92.56 119 LYS A N 1
ATOM 907 C CA . LYS A 1 119 ? 1.687 2.219 -7.453 1.00 92.56 119 LYS A CA 1
ATOM 908 C C . LYS A 1 119 ? 3.072 1.692 -7.088 1.00 92.56 119 LYS A C 1
ATOM 910 O O . LYS A 1 119 ? 3.189 0.545 -6.684 1.00 92.56 119 LYS A O 1
ATOM 915 N N . ASP A 1 120 ? 4.107 2.532 -7.141 1.00 91.44 120 ASP A N 1
ATOM 916 C CA . ASP A 1 120 ? 5.502 2.075 -7.037 1.00 91.44 120 ASP A CA 1
ATOM 917 C C . ASP A 1 120 ? 5.903 1.649 -5.619 1.00 91.44 120 ASP A C 1
ATOM 919 O O . ASP A 1 120 ? 6.041 0.462 -5.353 1.00 91.44 120 ASP A O 1
ATOM 923 N N . ARG A 1 121 ? 6.044 2.589 -4.672 1.00 92.56 121 ARG A N 1
ATOM 924 C CA . ARG A 1 121 ? 6.447 2.275 -3.281 1.00 92.56 121 ARG A CA 1
ATOM 925 C C . ARG A 1 121 ? 5.466 1.333 -2.582 1.00 92.56 121 ARG A C 1
ATOM 927 O O . ARG A 1 121 ? 5.880 0.400 -1.902 1.00 92.56 121 ARG A O 1
ATOM 934 N N . THR A 1 122 ? 4.170 1.569 -2.776 1.00 95.00 122 THR A N 1
ATOM 935 C CA . THR A 1 122 ? 3.101 0.734 -2.220 1.00 95.00 122 THR A CA 1
ATOM 936 C C . THR A 1 122 ? 3.091 -0.649 -2.853 1.00 95.00 122 THR A C 1
ATOM 938 O O . THR A 1 122 ? 3.032 -1.637 -2.133 1.00 95.00 122 THR A O 1
ATOM 941 N N . GLY A 1 123 ? 3.200 -0.736 -4.178 1.00 94.25 123 GLY A N 1
ATOM 942 C CA . GLY A 1 123 ? 3.201 -2.012 -4.881 1.00 94.25 123 GLY A CA 1
ATOM 943 C C . GLY A 1 123 ? 4.450 -2.831 -4.606 1.00 94.25 123 GLY A C 1
ATOM 944 O O . GLY A 1 123 ? 4.324 -4.025 -4.399 1.00 94.25 123 GLY A O 1
ATOM 945 N N . VAL A 1 124 ? 5.632 -2.217 -4.501 1.00 92.69 124 VAL A N 1
ATOM 946 C CA . VAL A 1 124 ? 6.857 -2.918 -4.080 1.00 92.69 124 VAL A CA 1
ATOM 947 C C . VAL A 1 124 ? 6.714 -3.466 -2.656 1.00 92.69 124 VAL A C 1
ATOM 949 O O . VAL A 1 124 ? 7.057 -4.620 -2.414 1.00 92.69 124 VAL A O 1
ATOM 952 N N . CYS A 1 125 ? 6.165 -2.678 -1.726 1.00 94.50 125 CYS A N 1
ATOM 953 C CA . CYS A 1 125 ? 5.884 -3.122 -0.358 1.00 94.50 125 CYS A CA 1
ATOM 954 C C . CYS A 1 125 ? 4.937 -4.339 -0.334 1.00 94.50 125 CYS A C 1
ATOM 956 O O . CYS A 1 125 ? 5.243 -5.363 0.269 1.00 94.50 125 CYS A O 1
ATOM 958 N N . VAL A 1 126 ? 3.815 -4.275 -1.055 1.00 96.12 126 VAL A N 1
ATOM 959 C CA . VAL A 1 126 ? 2.857 -5.390 -1.127 1.00 96.12 126 VAL A CA 1
ATOM 960 C C . VAL A 1 126 ? 3.449 -6.599 -1.862 1.00 96.12 126 VAL A C 1
ATOM 962 O O . VAL A 1 126 ? 3.282 -7.727 -1.406 1.00 96.12 126 VAL A O 1
ATOM 965 N N . ALA A 1 127 ? 4.194 -6.385 -2.947 1.00 95.50 127 ALA A N 1
ATOM 966 C CA . ALA A 1 127 ? 4.808 -7.455 -3.724 1.00 95.50 127 ALA A CA 1
ATOM 967 C C . ALA A 1 127 ? 5.809 -8.264 -2.892 1.00 95.50 127 ALA A C 1
ATOM 969 O O . ALA A 1 127 ? 5.749 -9.489 -2.899 1.00 95.50 127 ALA A O 1
ATOM 970 N N . VAL A 1 128 ? 6.671 -7.599 -2.114 1.00 95.06 128 VAL A N 1
ATOM 971 C CA . VAL A 1 128 ? 7.614 -8.283 -1.214 1.00 95.06 128 VAL A CA 1
ATOM 972 C C . VAL A 1 128 ? 6.879 -9.120 -0.171 1.00 95.06 128 VAL A C 1
ATOM 974 O O . VAL A 1 128 ? 7.283 -10.254 0.081 1.00 95.06 128 VAL A O 1
ATOM 977 N N . LEU A 1 129 ? 5.797 -8.596 0.412 1.00 96.38 129 LEU A N 1
ATOM 978 C CA . LEU A 1 129 ? 4.977 -9.347 1.361 1.00 96.38 129 LEU A CA 1
ATOM 979 C C . LEU A 1 129 ? 4.373 -10.603 0.717 1.00 96.38 129 LEU A C 1
ATOM 981 O O . LEU A 1 129 ? 4.473 -11.688 1.281 1.00 96.38 129 LEU A O 1
ATOM 985 N N . LEU A 1 130 ? 3.764 -10.474 -0.464 1.00 97.44 130 LEU A N 1
ATOM 986 C CA . LEU A 1 130 ? 3.144 -11.605 -1.159 1.00 97.44 130 LEU A CA 1
ATOM 987 C C . LEU A 1 130 ? 4.181 -12.656 -1.577 1.00 97.44 130 LEU A C 1
ATOM 989 O O . LEU A 1 130 ? 3.957 -13.847 -1.362 1.00 97.44 130 LEU A O 1
ATOM 993 N N . SER A 1 131 ? 5.332 -12.229 -2.102 1.00 96.88 131 SER A N 1
ATOM 994 C CA . SER A 1 131 ? 6.444 -13.129 -2.419 1.00 96.88 131 SER A CA 1
ATOM 995 C C . SER A 1 131 ? 6.967 -13.849 -1.172 1.00 96.88 131 SER A C 1
ATOM 997 O O . SER A 1 131 ? 7.214 -15.051 -1.225 1.00 96.88 131 SER A O 1
ATOM 999 N N . PHE A 1 132 ? 7.082 -13.159 -0.030 1.00 96.31 132 PHE A N 1
ATOM 1000 C CA . PHE A 1 132 ? 7.469 -13.779 1.244 1.00 96.31 132 PHE A CA 1
ATOM 1001 C C . PHE A 1 132 ? 6.462 -14.844 1.706 1.00 96.31 132 PHE A C 1
ATOM 1003 O O . PHE A 1 132 ? 6.859 -15.888 2.217 1.00 96.31 132 PHE A O 1
ATOM 1010 N N . LEU A 1 133 ? 5.167 -14.616 1.475 1.00 97.38 133 LEU A N 1
ATOM 1011 C CA . LEU A 1 133 ? 4.096 -15.576 1.762 1.00 97.38 133 LEU A CA 1
ATOM 1012 C C . LEU A 1 133 ? 4.025 -16.740 0.752 1.00 97.38 133 LEU A C 1
ATOM 1014 O O . LEU A 1 133 ? 3.143 -17.590 0.866 1.00 97.38 133 LEU A O 1
ATOM 1018 N N . GLY A 1 134 ? 4.932 -16.797 -0.230 1.00 98.25 134 GLY A N 1
ATOM 1019 C CA . GLY A 1 134 ? 4.996 -17.868 -1.226 1.00 98.25 134 GLY A CA 1
ATOM 1020 C C . GLY A 1 134 ? 3.952 -17.756 -2.339 1.00 98.25 134 GLY A C 1
ATOM 1021 O O . GLY A 1 134 ? 3.673 -18.745 -3.018 1.00 98.25 134 GLY A O 1
ATOM 1022 N N . VAL A 1 135 ? 3.357 -16.576 -2.538 1.00 98.50 135 VAL A N 1
ATOM 1023 C CA . VAL A 1 135 ? 2.447 -16.326 -3.664 1.00 98.50 135 VAL A CA 1
ATOM 1024 C C . VAL A 1 135 ? 3.241 -16.352 -4.972 1.00 98.50 135 VAL A C 1
ATOM 1026 O O . VAL A 1 135 ? 4.317 -15.767 -5.065 1.00 98.50 135 VAL A O 1
ATOM 1029 N N . ALA A 1 136 ? 2.704 -17.020 -5.995 1.00 98.44 136 ALA A N 1
ATOM 1030 C CA . ALA A 1 136 ? 3.367 -17.152 -7.290 1.00 98.44 136 ALA A CA 1
ATOM 1031 C C . ALA A 1 136 ? 3.605 -15.790 -7.968 1.00 98.44 136 ALA A C 1
ATOM 1033 O O . ALA A 1 136 ? 2.702 -14.952 -8.007 1.00 98.44 136 ALA A O 1
ATOM 1034 N N . ASP A 1 137 ? 4.771 -15.618 -8.599 1.00 97.69 137 ASP A N 1
ATOM 1035 C CA . ASP A 1 137 ? 5.191 -14.367 -9.251 1.00 97.69 137 ASP A CA 1
ATOM 1036 C C . ASP A 1 137 ? 4.150 -13.805 -10.228 1.00 97.69 137 ASP A C 1
ATOM 1038 O O . ASP A 1 137 ? 3.932 -12.597 -10.279 1.00 97.69 137 ASP A O 1
ATOM 1042 N N . ALA A 1 138 ? 3.455 -14.669 -10.974 1.00 98.06 138 ALA A N 1
ATOM 1043 C CA . ALA A 1 138 ? 2.405 -14.248 -11.901 1.00 98.06 138 ALA A CA 1
ATOM 1044 C C . ALA A 1 138 ? 1.215 -13.581 -11.186 1.00 98.06 138 ALA A C 1
ATOM 1046 O O . ALA A 1 138 ? 0.643 -12.628 -11.709 1.00 98.06 138 ALA A O 1
ATOM 1047 N N . LEU A 1 139 ? 0.857 -14.051 -9.987 1.00 98.31 139 LEU A N 1
ATOM 1048 C CA . LEU A 1 139 ? -0.207 -13.457 -9.175 1.00 98.31 139 LEU A CA 1
ATOM 1049 C C . LEU A 1 139 ? 0.261 -12.171 -8.494 1.00 98.31 139 LEU A C 1
ATOM 1051 O O . LEU A 1 139 ? -0.507 -11.217 -8.424 1.00 98.31 139 LEU A O 1
ATOM 1055 N N . VAL A 1 140 ? 1.520 -12.118 -8.048 1.00 97.81 140 VAL A N 1
ATOM 1056 C CA . VAL A 1 140 ? 2.123 -10.884 -7.521 1.00 97.81 140 VAL A CA 1
ATOM 1057 C C . VAL A 1 140 ? 2.148 -9.801 -8.601 1.00 97.81 140 VAL A C 1
ATOM 1059 O O . VAL A 1 140 ? 1.713 -8.677 -8.366 1.00 97.81 140 VAL A O 1
ATOM 1062 N N . ALA A 1 141 ? 2.585 -10.150 -9.812 1.00 95.75 141 ALA A N 1
ATOM 1063 C CA . ALA A 1 141 ? 2.572 -9.246 -10.952 1.00 95.75 141 ALA A CA 1
ATOM 1064 C C . ALA A 1 141 ? 1.144 -8.821 -11.321 1.00 95.75 141 ALA A C 1
ATOM 1066 O O . ALA A 1 141 ? 0.912 -7.640 -11.573 1.00 95.75 141 ALA A O 1
ATOM 1067 N N . ALA A 1 142 ? 0.178 -9.746 -11.320 1.00 97.44 142 ALA A N 1
ATOM 1068 C CA . ALA A 1 142 ? -1.221 -9.429 -11.596 1.00 97.44 142 ALA A CA 1
ATOM 1069 C C . ALA A 1 142 ? -1.817 -8.459 -10.561 1.00 97.44 142 ALA A C 1
ATOM 1071 O O . ALA A 1 142 ? -2.477 -7.503 -10.957 1.00 97.44 142 ALA A O 1
ATOM 1072 N N . G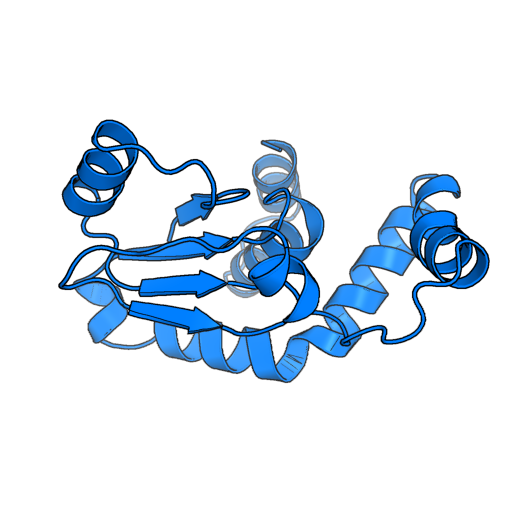LU A 1 143 ? -1.546 -8.655 -9.265 1.00 96.00 143 GLU A N 1
ATOM 1073 C CA . GLU A 1 143 ? -1.957 -7.720 -8.206 1.00 96.00 143 GLU A CA 1
ATOM 1074 C C . GLU A 1 143 ? -1.325 -6.343 -8.413 1.00 96.00 143 GLU A C 1
ATOM 1076 O O . GLU A 1 143 ? -2.029 -5.333 -8.420 1.00 96.00 143 GLU A O 1
ATOM 1081 N N . TYR A 1 144 ? -0.016 -6.304 -8.668 1.00 94.50 144 TYR A N 1
ATOM 1082 C CA . TYR A 1 144 ? 0.710 -5.063 -8.914 1.00 94.50 144 TYR A CA 1
ATOM 1083 C C . TYR A 1 144 ? 0.127 -4.281 -10.107 1.00 94.50 144 TYR A C 1
ATOM 1085 O O . TYR A 1 144 ? 0.027 -3.052 -10.069 1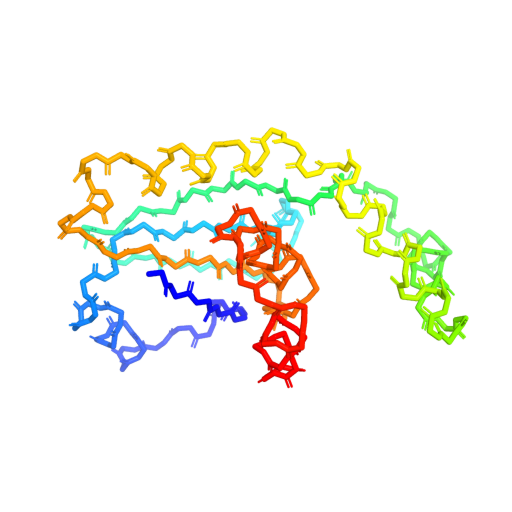.00 94.50 144 TYR A O 1
ATOM 1093 N N . SER A 1 145 ? -0.306 -5.004 -11.144 1.00 93.75 145 SER A N 1
ATOM 1094 C CA . SER A 1 145 ? -0.857 -4.466 -12.396 1.00 93.75 145 SER A CA 1
ATOM 1095 C C . SER A 1 145 ? -2.247 -3.839 -12.265 1.00 93.75 145 SER A C 1
ATOM 1097 O O . SER A 1 145 ? -2.723 -3.240 -13.225 1.00 93.75 145 SER A O 1
ATOM 1099 N N . LEU A 1 146 ? -2.913 -3.951 -11.110 1.00 91.12 146 LEU A N 1
ATOM 1100 C CA . LEU A 1 146 ? -4.211 -3.307 -10.866 1.00 91.12 146 LEU A CA 1
ATOM 1101 C C . LEU A 1 146 ? -4.113 -1.766 -10.769 1.00 91.12 146 LEU A C 1
ATOM 1103 O O . LEU A 1 146 ? -5.128 -1.109 -10.535 1.00 91.12 146 LEU A O 1
ATOM 1107 N N . THR A 1 147 ? -2.908 -1.198 -10.927 1.00 76.81 147 THR A N 1
ATOM 1108 C CA . THR A 1 147 ? -2.582 0.234 -10.791 1.00 76.81 147 THR A CA 1
ATOM 1109 C C . THR A 1 147 ? -1.801 0.803 -11.972 1.00 76.81 147 THR A C 1
ATOM 1111 O O . THR A 1 147 ? -1.038 0.069 -12.640 1.00 76.81 147 THR A O 1
#

Secondary structure (DSSP, 8-state):
-EEES--TT--HHHHHHHHHTTEEEEEE-S-HHHHHHS---PPTT-EEEE---S-------HHHHHHHHHGGGSHHHHHHHHHHHHHHH-HHHHHHHHHHHTSTHHHHSEEEEE-SSSSHHHHHHHHHHHHHTT--HHHHHHHHTT-

Organism: NCBI:txid1555241

Radius of gyration: 15.83 Å; chains: 1; bounding box: 36×39×38 Å

Sequence (147 aa):
LYRAGTLSDLDPAHLAHLRHRNIVHVFDLRSAREVKRAPYTLPEGMVAHHLPNGGDDDDLSPLALAQSYRVFTQGPAGFCRAYQQILACSGPTLRDFYMHLASPEAATTATLVHCAAGKDRTGVCVAVLLSFLGVADALVAAEYSLT

pLDDT: mean 90.43, std 9.28, range [55.81, 98.5]

InterPro domains:
  IPR000387 Tyrosine-specific protein phosphatases domain [PS50056] (95-147)
  IPR016130 Protein-tyrosine phosphatase, active site [PS00383] (113-123)
  IPR026893 Tyrosine/serine-protein phosphatase IphP-type [PF13350] (1-147)
  IPR029021 Protein-tyrosine phosphatase-like [G3DSA:3.90.190.10] (1-147)
  IPR029021 Protein-tyrosine phosphatase-like [SSF52799] (1-147)

=== Feature glossary ===
A reading guide for the features in this record.

Start from the sequence.

  · Sequence gives the chain of amino acids in standard one-letter code (A=alanine, C=cysteine, …, Y=tyrosine), read N→C. It is the only feature that is directly encoded by the gene; all structural features are derived from the folded form of this sequence.

Fold it, and you get atomic coordinates and the backbone conformation that goes with them.

  · Structure coordinates are given as an mmCIF _atom_site loop: one row per atom with element, residue name, chain id, sequence number, and x/y/z position in Å. Only the four main-chain atoms per residue are included here; side chains are omitted to keep the record compact.

  · Backbone dihedral angles. Every residue except chain termini has a φ (preceding-C → N → Cα → C) and a ψ (N → Cα → C → next-N). They are reported in degrees following the IUPAC sign convention. Secondary structure is essentially a statement about which (φ, ψ) basin each residue occupies.

  · Eight-state secondary structure (DSSP): H is the canonical α-helix, G the tighter 3₁₀-helix, I the wider π-helix; E/B are β-structure, T and S are turns and bends, and '-' is everything else. DSSP derives these from the pattern of main-chain N–H···O=C hydrogen bonds, not from the sequence.

  · SS3 is a coarse helix/strand/coil call (letters a/b/c) made by the P-SEA algorithm from inter-Cα distances and dihedrals. It is less detailed than DSSP but needs only Cα positions.

Summarize the fold with a handful of shape descriptors and a per-residue structural alphabet.

  · Radius of gyration (Rg) is the root-mean-square distance of Cα atoms from their centroid — a single number for overall size and compactness. A globular domain of N residues has Rg ≈ 2.2·N^0.38 Å; an extended or disordered chain has a much larger Rg. The Cα contact count is the number of residue pairs whose Cα atoms are within 8 Å and are more than four positions apart in sequence — a standard proxy for tertiary packing density. The bounding box is the smallest axis-aligned box enclosing all Cα atoms.

  · 3Di is Foldseek's structural alphabet. Each residue is assigned one of twenty discrete states based on how its Cα sits relative to its spatial (not sequential) neighbors. Aligning 3Di strings finds structural homologs roughly as well as full 3D superposition, but orders of magnitude faster.

  · Solvent-accessible surface area (SASA) is the area in Å² traced out by the centre of a 1.4 Å probe sphere (a water molecule) rolled over the protein's van der Waals surface (Shrake–Rupley / Lee–Richards construction). Buried residues have near-zero SASA; fully exposed residues can exceed 200 Å². The total SASA scales roughly with the number of surface residues.

Ask how reliable the model is.

  · For AlphaFold models, the B-factor field carries pLDDT — the model's own estimate of local accuracy on a 0–100 scale. Regions with pLDDT<50 should be treated as essentially unmodeled; they often correspond to intrinsically disordered segments.

  · For experimental (PDB) structures, the B-factor (temperature factor) quantifies the positional spread of each atom in the crystal — a combination of thermal vibration and static disorder — in units of Å². High B-factors mark flexible loops or poorly resolved regions; low B-factors mark the rigid, well-ordered core.

  · Predicted Aligned Error (PAE) is an AlphaFold confidence matrix: entry (i, j) is the expected error in the position of residue j, in ångströms, when the prediction is superimposed on the true structure at residue i. Low PAE within a block of residues means that block is internally rigid and well-predicted; high PAE between two blocks means their relative placement is uncertain even if each block individually is confident.

Place it in context: what it resembles, what it is annotated as, and how it looks.

  · Structural nearest neighbors (via Foldseek easy-search vs the PDB). Reported per hit: target PDB id, E-value, and alignment TM-score. A TM-score above ~0.5 is the conventional threshold for 'same fold'.

  · Functional annotations link the protein to curated databases. InterPro entries identify conserved domains and families by matching the sequence against member-database signatures (Pfam, PROSITE, CDD, …). Gene Ontology (GO) terms describe molecular function, biological process, and cellular component in a controlled vocabulary. CATH places the structure in a hierarchical fold classification (Class/Architecture/Topology/Homologous-superfamily). The organism is the source species.

  · The contact map is a binary N×N matrix image: pixel (i, j) is dark where Cα_i and Cα_j are within 8 Å and |i−j|>4. Because the |i−j|>4 filter removes local helical contacts, off-diagonal stripes parallel to the main diagonal indicate parallel β-sheets; stripes perpendicular to it indicate antiparallel β-sheets. The Ramachandran plot scatters every residue's (φ, ψ) pair against the sterically allowed regions. The PAE heatmap renders the predicted-aligned-error matrix.

  · Six rendered views show the 3D structure from the faces of a cube — i.e. along ±x, ±y, ±z. Rendering representation is drawn randomly per protein from cartoon (secondary-structure ribbons), sticks (backbone bonds), or molecular surface; coloring is either N→C rainbow (blue at the N-terminus through red at the C-terminus) or one color per chain.